Protein AF-A0A1E8BLA7-F1 (afdb_monomer_lite)

Sequence (86 aa):
MPKGNGLSCSGKAVKPGGSFIFSWEHPVYSNLQYGTEEIVLCSSYHEENPIKFETFKGEEVQATLYKRKMSTYMNELNRVDLQLRE

Radius of gyration: 16.17 Å; chains: 1; bounding box: 36×29×44 Å

Secondary structure (DSSP, 8-state):
-PPP------S-SS-TT---------TTGGGEEE-SS-EEE-S-TT--PEEEESSBTTBS--EEEE---HHHHHHHHHHTT-----

pLDDT: mean 78.23, std 15.41, range [29.27, 92.44]

Organism: Bacillus mycoides (NCBI:txid1405)

InterPro domains:
  IPR029063 S-adenosyl-L-methionine-dependent methyltransferase superfamily [G3DSA:3.40.50.150] (6-86)

Foldseek 3Di:
DDDDPAPPPPLPPADVVGADDDDDDALQVVQWDDDPPDIDRNDDLVDQDKDWDCAPPNHNDIDIDGRDHPVRVVVSCVVSVHDDDD

Structure (mmCIF, N/CA/C/O backbone):
data_AF-A0A1E8BLA7-F1
#
_entry.id   AF-A0A1E8BLA7-F1
#
loop_
_atom_site.group_PDB
_atom_site.id
_atom_site.type_symbol
_atom_site.label_atom_id
_atom_site.label_alt_id
_atom_site.label_comp_id
_atom_site.label_asym_id
_atom_site.label_entity_id
_atom_site.label_seq_id
_atom_site.pdbx_PDB_ins_code
_atom_site.Cartn_x
_atom_site.Cartn_y
_atom_site.Cartn_z
_atom_site.occupancy
_atom_site.B_iso_or_equiv
_atom_site.auth_seq_id
_atom_site.auth_comp_id
_atom_site.auth_asym_id
_atom_site.auth_atom_id
_atom_site.pdbx_PDB_model_num
ATOM 1 N N . MET A 1 1 ? -14.410 2.026 -19.334 1.00 29.27 1 MET A N 1
ATOM 2 C CA . MET A 1 1 ? -13.243 1.189 -18.970 1.00 29.27 1 MET A CA 1
ATOM 3 C C . MET A 1 1 ? -12.103 2.107 -18.545 1.00 29.27 1 MET A C 1
ATOM 5 O O . MET A 1 1 ? -11.569 2.777 -19.424 1.00 29.27 1 MET A O 1
ATOM 9 N N . PRO A 1 2 ? -11.751 2.231 -17.254 1.00 38.91 2 PRO A N 1
ATOM 10 C CA . PRO A 1 2 ? -10.583 3.010 -16.868 1.00 38.91 2 PRO A CA 1
ATOM 11 C C . PRO A 1 2 ? -9.313 2.163 -17.020 1.00 38.91 2 PRO A C 1
ATOM 13 O O . PRO A 1 2 ? -9.265 1.006 -16.605 1.00 38.91 2 PRO A O 1
ATOM 16 N N . LYS A 1 3 ? -8.314 2.753 -17.683 1.00 40.62 3 LYS A N 1
ATOM 17 C CA . LYS A 1 3 ? -6.970 2.207 -17.897 1.00 40.62 3 LYS A 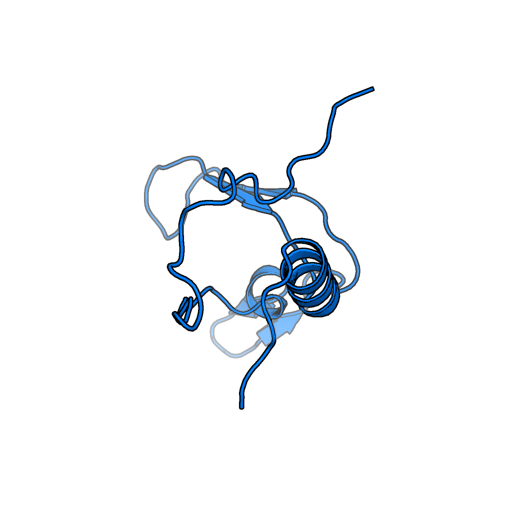CA 1
ATOM 18 C C . LYS A 1 3 ? -6.193 2.219 -16.575 1.00 40.62 3 LYS A C 1
ATOM 20 O O . LYS A 1 3 ? -6.416 3.086 -15.738 1.00 40.62 3 LYS A O 1
ATOM 25 N N . GLY A 1 4 ? -5.338 1.216 -16.394 1.00 41.81 4 GLY A N 1
ATOM 26 C CA . GLY A 1 4 ? -4.711 0.872 -15.122 1.00 41.81 4 GLY A CA 1
ATOM 27 C C . GLY A 1 4 ? -3.786 1.941 -14.541 1.00 41.81 4 GLY A C 1
ATOM 28 O O . GLY A 1 4 ? -2.961 2.521 -15.241 1.00 41.81 4 GLY A O 1
ATOM 29 N N . ASN A 1 5 ? -3.883 2.110 -13.222 1.00 42.69 5 ASN A N 1
ATOM 30 C CA . ASN A 1 5 ? -2.891 2.783 -12.388 1.00 42.69 5 ASN A CA 1
ATOM 31 C C . ASN A 1 5 ? -1.787 1.772 -12.035 1.00 42.69 5 ASN A C 1
ATOM 33 O O . ASN A 1 5 ? -1.749 1.245 -10.923 1.00 42.69 5 ASN A O 1
ATOM 37 N N . GLY A 1 6 ? -0.961 1.432 -13.024 1.00 48.75 6 GLY A N 1
ATOM 38 C CA . GLY A 1 6 ? 0.313 0.740 -12.822 1.00 48.75 6 GLY A CA 1
ATOM 39 C C . GLY A 1 6 ? 1.452 1.752 -12.680 1.00 48.75 6 GLY A C 1
ATOM 40 O O . GLY A 1 6 ? 1.329 2.896 -13.121 1.00 48.75 6 GLY A O 1
ATOM 41 N N . LEU A 1 7 ? 2.562 1.334 -12.072 1.00 46.34 7 LEU A N 1
ATOM 42 C CA . LEU A 1 7 ? 3.813 2.095 -12.042 1.00 46.34 7 LEU A CA 1
ATOM 43 C C . LEU A 1 7 ? 4.301 2.335 -13.483 1.00 46.34 7 LEU A C 1
ATOM 45 O O . LEU A 1 7 ? 4.940 1.480 -14.083 1.00 46.34 7 LEU A O 1
ATOM 49 N N . SER A 1 8 ? 3.997 3.501 -14.052 1.00 41.09 8 SER A N 1
ATOM 50 C CA . SER A 1 8 ? 4.555 3.957 -15.329 1.00 41.09 8 SER A CA 1
ATOM 51 C C . SER A 1 8 ? 5.734 4.891 -15.061 1.00 41.09 8 SER A C 1
ATOM 53 O O . SER A 1 8 ? 5.671 6.093 -15.322 1.00 41.09 8 SER A O 1
ATOM 55 N N . CYS A 1 9 ? 6.833 4.338 -14.555 1.00 46.00 9 CYS A N 1
ATOM 56 C CA . CYS A 1 9 ? 8.134 4.963 -14.753 1.00 46.00 9 CYS A CA 1
ATOM 57 C C . CYS A 1 9 ? 8.589 4.537 -16.146 1.00 46.00 9 CYS A C 1
ATOM 59 O O . CYS A 1 9 ? 8.839 3.360 -16.385 1.00 46.00 9 CYS A O 1
ATOM 61 N N . SER A 1 10 ? 8.625 5.474 -17.085 1.00 44.16 10 SER A N 1
ATOM 62 C CA . SER A 1 10 ? 8.985 5.274 -18.488 1.00 44.16 10 SER A CA 1
ATOM 63 C C . SER A 1 10 ? 10.406 4.713 -18.654 1.00 44.16 10 SER A C 1
ATOM 65 O O . SER A 1 10 ? 11.327 5.460 -18.949 1.00 44.16 10 SER A O 1
ATOM 67 N N . GLY A 1 11 ? 10.599 3.404 -18.441 1.00 45.41 11 GLY A N 1
ATOM 68 C CA . GLY A 1 11 ? 11.697 2.535 -18.907 1.00 45.41 11 GLY A CA 1
ATOM 69 C C . GLY A 1 11 ? 13.160 2.971 -18.712 1.00 45.41 11 GLY A C 1
ATOM 70 O O . GLY A 1 11 ? 14.054 2.286 -19.192 1.00 45.41 11 GLY A O 1
ATOM 71 N N . LYS A 1 12 ? 13.443 4.106 -18.065 1.00 52.47 12 LYS A N 1
ATOM 72 C CA . LYS A 1 12 ? 14.775 4.739 -18.020 1.00 52.47 12 LYS A CA 1
ATOM 73 C C . LYS A 1 12 ? 15.177 5.232 -16.629 1.00 52.47 12 LYS A C 1
ATOM 75 O O . LYS A 1 12 ? 16.117 6.010 -16.511 1.00 52.47 12 LYS A O 1
ATOM 80 N N . ALA A 1 13 ? 14.476 4.819 -15.574 1.00 60.94 13 ALA A N 1
ATOM 81 C CA . ALA A 1 13 ? 14.777 5.304 -14.225 1.00 60.94 13 ALA A CA 1
ATOM 82 C C . ALA A 1 13 ? 16.079 4.715 -13.653 1.00 60.94 13 ALA A C 1
ATOM 84 O O . ALA A 1 13 ? 16.720 5.339 -12.813 1.00 60.94 13 ALA A O 1
ATOM 85 N N . VAL A 1 14 ? 16.498 3.536 -14.123 1.00 68.44 14 VAL A N 1
ATOM 86 C CA . VAL A 1 14 ? 17.651 2.814 -13.578 1.00 68.44 14 VAL A CA 1
ATOM 87 C C . VAL A 1 14 ? 18.580 2.419 -14.724 1.00 68.44 14 VAL A C 1
ATOM 89 O O . VAL A 1 14 ? 18.142 1.863 -15.729 1.00 68.44 14 VAL A O 1
ATOM 92 N N . LYS A 1 15 ? 19.873 2.748 -14.601 1.00 78.75 15 LYS A N 1
ATOM 93 C CA . LYS A 1 15 ? 20.903 2.292 -15.551 1.00 78.75 15 LYS A CA 1
ATOM 94 C C . LYS A 1 15 ? 21.005 0.756 -15.503 1.00 78.75 15 LYS A C 1
ATOM 96 O O . LYS A 1 15 ? 20.714 0.189 -14.452 1.00 78.75 15 LYS A O 1
ATOM 101 N N . PRO A 1 16 ? 21.463 0.073 -16.569 1.00 78.31 16 PRO A N 1
ATOM 102 C CA . PRO A 1 16 ? 21.721 -1.367 -16.513 1.00 78.31 16 PRO A CA 1
ATOM 103 C C . PRO A 1 16 ? 22.591 -1.733 -15.300 1.00 78.31 16 PRO A C 1
ATOM 105 O O . PRO A 1 16 ? 23.645 -1.133 -15.094 1.00 78.31 16 PRO A O 1
ATOM 108 N N . GLY A 1 17 ? 22.122 -2.677 -14.480 1.00 79.44 17 GLY A N 1
ATOM 109 C CA . GLY A 1 17 ? 22.789 -3.090 -13.238 1.00 79.44 17 GLY A CA 1
ATOM 110 C C . GLY A 1 17 ? 22.591 -2.162 -12.031 1.00 79.44 17 GLY A C 1
ATOM 111 O O . GLY A 1 17 ? 23.152 -2.432 -10.973 1.00 79.44 17 GLY A O 1
ATOM 112 N N . GLY A 1 18 ? 21.817 -1.082 -12.160 1.00 82.25 18 GLY A N 1
ATOM 113 C CA . GLY A 1 18 ? 21.446 -0.231 -11.032 1.00 82.25 18 GLY A CA 1
ATOM 114 C C . GLY A 1 18 ? 20.375 -0.868 -10.142 1.00 82.25 18 GLY A C 1
ATOM 115 O O . GLY A 1 18 ? 19.626 -1.743 -10.574 1.00 82.25 18 GLY A O 1
ATOM 116 N N . SER A 1 19 ? 20.288 -0.384 -8.905 1.00 81.31 19 SER A N 1
ATOM 117 C CA . SER A 1 19 ? 19.299 -0.830 -7.920 1.00 81.31 19 SER A CA 1
ATOM 118 C C . SER A 1 19 ? 18.252 0.252 -7.683 1.00 81.31 19 SER A C 1
ATOM 120 O O . SER A 1 19 ? 18.587 1.430 -7.560 1.00 81.31 19 SER A O 1
ATOM 122 N N . PHE A 1 20 ? 16.989 -0.154 -7.575 1.00 83.69 20 PHE A N 1
ATOM 123 C CA . PHE A 1 20 ? 15.907 0.702 -7.103 1.00 83.69 20 PHE A CA 1
ATOM 124 C C . PHE A 1 20 ? 15.598 0.343 -5.650 1.00 83.69 20 PHE A C 1
ATOM 126 O O . PHE A 1 20 ? 15.168 -0.773 -5.371 1.00 83.69 20 PHE A O 1
ATOM 133 N N . ILE A 1 21 ? 15.855 1.275 -4.732 1.00 83.38 21 ILE A N 1
ATOM 134 C CA . ILE A 1 21 ? 15.619 1.098 -3.297 1.00 83.38 21 ILE A CA 1
ATOM 135 C C . ILE A 1 21 ? 14.526 2.075 -2.886 1.00 83.38 21 ILE A C 1
ATOM 137 O O . ILE A 1 21 ? 14.625 3.272 -3.153 1.00 83.38 21 ILE A O 1
ATOM 141 N N . PHE A 1 22 ? 13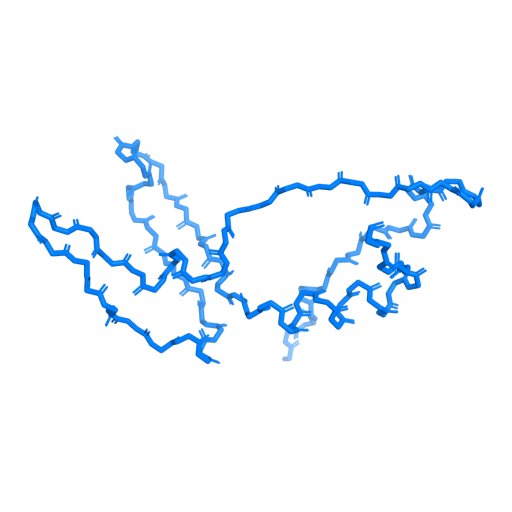.492 1.567 -2.231 1.00 84.38 22 PHE A N 1
ATOM 142 C CA . PHE A 1 22 ? 12.391 2.363 -1.709 1.00 84.38 22 PHE A CA 1
ATOM 143 C C . PHE A 1 22 ? 11.908 1.750 -0.394 1.00 84.38 22 PHE A C 1
ATOM 145 O O . PHE A 1 22 ? 12.104 0.564 -0.131 1.00 84.38 22 PHE A O 1
ATOM 152 N N . SER A 1 23 ? 11.246 2.561 0.420 1.00 83.56 23 SER A N 1
ATOM 153 C CA . SER A 1 23 ? 10.499 2.108 1.586 1.00 83.56 23 SER A CA 1
ATOM 154 C C . SER A 1 23 ? 9.103 2.717 1.539 1.00 83.56 23 SER A C 1
ATOM 156 O O . SER A 1 23 ? 8.914 3.855 1.107 1.00 83.56 23 SER A O 1
ATOM 158 N N . TRP A 1 24 ? 8.108 1.940 1.945 1.00 84.62 24 TRP A N 1
ATOM 159 C CA . TRP A 1 24 ? 6.731 2.399 2.071 1.00 84.62 24 TRP A CA 1
ATOM 160 C C . TRP A 1 24 ? 6.124 1.870 3.366 1.00 84.62 24 TRP A C 1
ATOM 162 O O . TRP A 1 24 ? 6.675 0.984 4.022 1.00 84.62 24 TRP A O 1
ATOM 172 N N . GLU A 1 25 ? 4.951 2.383 3.710 1.00 84.12 25 GLU A N 1
ATOM 173 C CA . GLU A 1 25 ? 4.158 1.885 4.827 1.00 84.12 25 GLU A CA 1
ATOM 174 C C . GLU A 1 25 ? 3.685 0.446 4.578 1.00 84.12 25 GLU A C 1
ATOM 176 O O . GLU A 1 25 ? 3.144 0.132 3.515 1.00 84.12 25 GLU A O 1
ATOM 181 N N . HIS A 1 26 ? 3.903 -0.448 5.545 1.00 87.00 26 HIS A N 1
ATOM 182 C CA . HIS A 1 26 ? 3.607 -1.864 5.352 1.00 87.00 26 HIS A CA 1
ATOM 183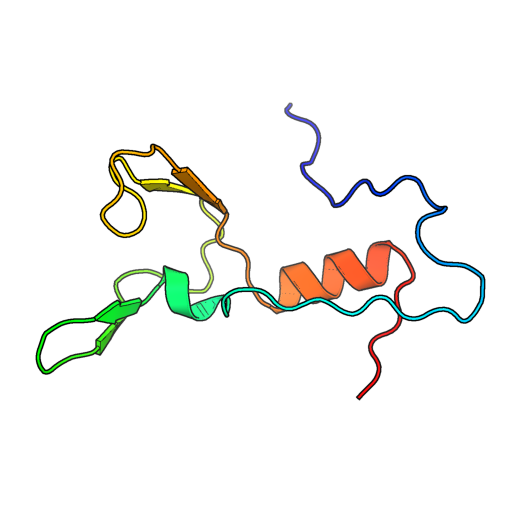 C C . HIS A 1 26 ? 2.119 -2.073 4.995 1.00 87.00 26 HIS A C 1
ATOM 185 O O . HIS A 1 26 ? 1.263 -1.554 5.710 1.00 87.00 26 HIS A O 1
ATOM 191 N N . PRO A 1 27 ? 1.778 -2.880 3.968 1.00 88.06 27 PRO A N 1
ATOM 192 C CA . PRO A 1 27 ? 0.401 -3.133 3.524 1.00 88.06 27 PRO A CA 1
ATOM 193 C C . PRO A 1 27 ? -0.624 -3.426 4.628 1.00 88.06 27 PRO A C 1
ATOM 195 O O . PRO A 1 27 ? -1.793 -3.049 4.528 1.00 88.06 27 PRO A O 1
ATOM 198 N N . VAL A 1 28 ? -0.184 -4.088 5.701 1.00 88.75 28 VAL A N 1
ATOM 199 C CA . VAL A 1 28 ? -1.027 -4.414 6.860 1.00 88.75 28 VAL A CA 1
ATOM 200 C C . VAL A 1 28 ? -1.463 -3.168 7.630 1.00 88.75 28 VAL A C 1
ATOM 202 O O . VAL A 1 28 ? -2.583 -3.164 8.123 1.00 88.75 28 VAL A O 1
ATOM 205 N N . TYR A 1 29 ? -0.650 -2.110 7.681 1.00 86.44 29 TYR A N 1
ATOM 206 C CA . TYR A 1 29 ? -0.916 -0.904 8.471 1.00 86.44 29 TYR A CA 1
ATOM 207 C C . TYR A 1 29 ? -2.285 -0.296 8.162 1.00 86.44 29 TYR A C 1
ATOM 209 O O . TYR A 1 29 ? -3.060 -0.027 9.069 1.00 86.44 29 TYR A O 1
ATOM 217 N N . SER A 1 30 ? -2.640 -0.206 6.877 1.00 84.88 30 SER A N 1
ATOM 218 C CA . SER A 1 30 ? -3.944 0.301 6.423 1.00 84.88 30 SER A CA 1
ATOM 219 C C . SER A 1 30 ? -5.164 -0.511 6.891 1.00 84.88 30 SER A C 1
ATOM 221 O O . SER A 1 30 ? -6.300 -0.081 6.702 1.00 84.88 30 SER A O 1
ATOM 223 N N . ASN A 1 31 ? -4.951 -1.701 7.458 1.00 87.56 31 ASN A N 1
ATOM 224 C CA . ASN A 1 31 ? -6.000 -2.563 7.999 1.00 87.56 31 ASN A CA 1
ATOM 225 C C . ASN A 1 31 ? -6.085 -2.499 9.526 1.00 87.56 31 ASN A C 1
ATOM 227 O O . ASN A 1 31 ? -7.037 -3.038 10.087 1.00 87.56 31 ASN A O 1
ATOM 231 N N . LEU A 1 32 ? -5.095 -1.894 10.183 1.00 87.81 32 LEU A N 1
ATOM 232 C CA . LEU A 1 32 ? -5.001 -1.837 11.632 1.00 87.81 32 LEU A CA 1
ATOM 233 C C . LEU A 1 32 ? -5.543 -0.509 12.145 1.00 87.81 32 LEU A C 1
ATOM 235 O O . LEU A 1 32 ? -5.250 0.557 11.606 1.00 87.81 32 LEU A O 1
ATOM 239 N N . GLN A 1 33 ? -6.292 -0.584 13.234 1.00 84.56 33 GLN A N 1
ATOM 240 C CA . GLN A 1 33 ? -6.625 0.555 14.066 1.00 84.56 33 GLN A CA 1
ATOM 241 C C . GLN A 1 33 ? -5.943 0.372 15.415 1.00 84.56 33 GLN A C 1
ATOM 243 O O . GLN A 1 33 ? -6.010 -0.696 16.025 1.00 84.56 33 GLN A O 1
ATOM 248 N N . TYR A 1 34 ? -5.264 1.423 15.855 1.00 80.31 34 TYR A N 1
ATOM 249 C CA . TYR A 1 34 ? -4.558 1.448 17.125 1.00 80.31 34 TYR A CA 1
ATOM 250 C C . TYR A 1 34 ? -5.448 2.151 18.148 1.00 80.31 34 TYR A C 1
ATOM 252 O O . TYR A 1 34 ? -5.702 3.351 18.032 1.00 80.31 34 TYR A O 1
ATOM 260 N N . GLY A 1 35 ? -5.955 1.389 19.112 1.00 78.38 35 GLY A N 1
ATOM 261 C CA . GLY A 1 35 ? -6.540 1.908 20.342 1.00 78.38 35 GLY A CA 1
ATOM 262 C C . GLY A 1 35 ? -5.466 2.098 21.415 1.00 78.38 35 GLY A C 1
ATOM 263 O O . GLY A 1 35 ? -4.305 1.740 21.227 1.00 78.38 35 GLY A O 1
ATOM 264 N N . THR A 1 36 ? -5.853 2.655 22.561 1.00 78.31 36 THR A N 1
ATOM 265 C 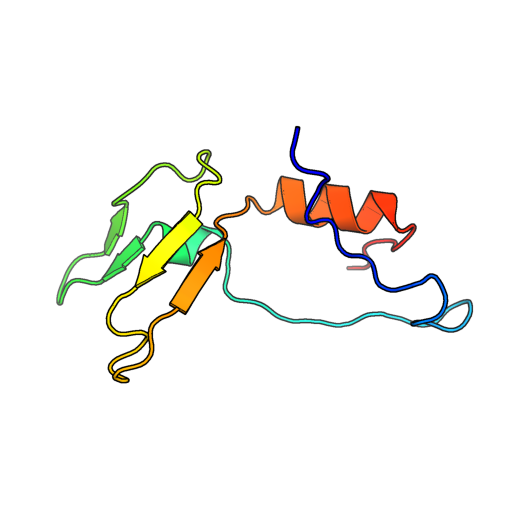CA . THR A 1 36 ? -4.931 2.918 23.679 1.00 78.31 36 THR A CA 1
ATOM 266 C C . THR A 1 36 ? -4.322 1.634 24.259 1.00 78.31 36 THR A C 1
ATOM 268 O O . THR A 1 36 ? -3.188 1.659 24.726 1.00 78.31 36 THR A O 1
ATOM 271 N N . GLU A 1 37 ? -5.055 0.516 24.206 1.00 89.88 37 GLU A N 1
ATOM 272 C CA . GLU A 1 37 ? -4.646 -0.781 24.776 1.00 89.88 37 GLU A CA 1
ATOM 273 C C . GLU A 1 37 ? -4.792 -1.960 23.799 1.00 89.88 37 GLU A C 1
ATOM 275 O O . GLU A 1 37 ? -4.368 -3.074 24.105 1.00 89.88 37 GLU A O 1
ATOM 280 N N . GLU A 1 38 ? -5.364 -1.739 22.613 1.00 91.31 38 GLU A N 1
ATOM 281 C CA . GLU A 1 38 ? -5.647 -2.802 21.650 1.00 91.31 38 GLU A CA 1
ATOM 282 C C . GLU A 1 38 ? -5.261 -2.423 20.222 1.00 91.31 38 GLU A C 1
ATOM 284 O O . GLU A 1 38 ? -5.265 -1.256 19.826 1.00 91.31 38 GLU A O 1
ATOM 289 N N . ILE A 1 39 ? -4.939 -3.445 19.433 1.00 87.69 39 ILE A N 1
ATOM 290 C CA . ILE A 1 39 ? -4.745 -3.331 17.992 1.00 87.69 39 ILE A CA 1
ATOM 291 C C . ILE A 1 39 ? -5.845 -4.156 17.341 1.00 87.69 39 ILE A C 1
ATOM 293 O O . ILE A 1 39 ? -5.895 -5.375 17.510 1.00 87.69 39 ILE A O 1
ATOM 297 N N . VAL A 1 40 ? -6.714 -3.492 16.585 1.00 87.81 40 VAL A N 1
ATOM 298 C CA . VAL A 1 40 ? -7.868 -4.123 15.943 1.00 87.81 40 VAL A CA 1
ATOM 299 C C . VAL A 1 40 ? -7.640 -4.183 14.439 1.00 87.81 40 VAL A C 1
ATOM 301 O O . VAL A 1 40 ? -7.254 -3.197 13.811 1.00 87.81 40 VAL A O 1
ATOM 304 N N . LEU A 1 41 ? -7.883 -5.351 13.843 1.00 88.25 41 LEU A N 1
ATOM 305 C CA . LEU A 1 41 ? -7.934 -5.500 12.392 1.00 88.25 41 LEU A CA 1
ATOM 306 C C . LEU A 1 41 ? -9.324 -5.071 11.906 1.00 88.25 41 LEU A C 1
ATOM 308 O O . LEU A 1 41 ? -10.282 -5.835 11.988 1.00 88.25 41 LEU A O 1
ATOM 312 N N . CYS A 1 42 ? -9.437 -3.851 11.394 1.00 86.62 42 CYS A N 1
ATOM 313 C CA . CYS A 1 42 ? -10.724 -3.245 11.044 1.00 86.62 42 CYS A CA 1
ATOM 314 C C . CYS A 1 42 ? -11.175 -3.539 9.609 1.00 86.62 42 CYS A C 1
ATOM 316 O O . CYS A 1 42 ? -12.275 -3.160 9.214 1.00 86.62 42 CYS A O 1
ATOM 318 N N . SER A 1 43 ? -10.336 -4.181 8.795 1.00 86.69 43 SER A N 1
ATOM 319 C CA . SER A 1 43 ? -10.697 -4.546 7.423 1.00 86.69 43 SER A CA 1
ATOM 320 C C . SER A 1 43 ? -9.881 -5.721 6.891 1.00 86.69 43 SER A C 1
ATOM 322 O O . SER A 1 43 ? -8.828 -6.074 7.422 1.00 86.69 43 SER A O 1
ATOM 324 N N . SER A 1 44 ? -10.381 -6.334 5.817 1.00 88.44 44 SER A N 1
ATOM 325 C CA . SER A 1 44 ? -9.711 -7.450 5.156 1.00 88.44 44 SER A CA 1
ATOM 326 C C . SER A 1 44 ? -8.413 -7.004 4.483 1.00 88.44 44 SER A C 1
ATOM 328 O O . SER A 1 44 ? -8.415 -6.111 3.633 1.00 88.44 44 SER A O 1
ATOM 330 N N . TYR A 1 45 ? -7.320 -7.708 4.789 1.00 88.69 45 TYR A N 1
ATOM 331 C CA . TYR A 1 45 ? -6.039 -7.555 4.094 1.00 88.69 45 TYR A CA 1
ATOM 332 C C . TYR A 1 45 ? -6.136 -7.890 2.597 1.00 88.69 45 TYR A C 1
ATOM 334 O O . TYR A 1 45 ? -5.373 -7.374 1.781 1.00 88.69 45 TYR A O 1
ATOM 342 N N . HIS A 1 46 ? -7.070 -8.768 2.216 1.00 89.94 46 HIS A N 1
ATOM 343 C CA . HIS A 1 46 ? -7.205 -9.209 0.830 1.00 89.94 46 HIS A CA 1
ATOM 344 C C . HIS A 1 46 ? -7.914 -8.198 -0.073 1.00 89.94 46 HIS A C 1
ATOM 346 O O . HIS A 1 46 ? -7.795 -8.317 -1.298 1.00 89.94 46 HIS A O 1
ATOM 352 N N . GLU A 1 47 ? -8.606 -7.221 0.515 1.00 90.81 47 GLU A N 1
ATOM 353 C CA . GLU A 1 47 ? -9.336 -6.175 -0.193 1.00 90.81 47 GLU A CA 1
ATOM 354 C C . GLU A 1 47 ? -8.436 -4.981 -0.530 1.00 90.81 47 GLU A C 1
ATOM 356 O O . GLU A 1 47 ? -7.934 -4.272 0.343 1.00 90.81 47 GLU A O 1
ATOM 361 N N . GLU A 1 48 ? -8.279 -4.722 -1.827 1.00 89.62 48 GLU A N 1
ATOM 362 C CA . GLU A 1 48 ? -7.445 -3.645 -2.373 1.00 89.62 48 GLU A CA 1
ATOM 363 C C . GLU A 1 48 ? -8.273 -2.421 -2.783 1.00 89.62 48 GLU A C 1
ATOM 365 O O . GLU A 1 48 ? -8.189 -1.928 -3.909 1.00 89.62 48 GLU A O 1
ATOM 370 N N . ASN A 1 49 ? -9.122 -1.952 -1.871 1.00 89.62 49 ASN A N 1
ATOM 371 C CA . ASN A 1 49 ? -9.982 -0.796 -2.106 1.00 89.62 49 ASN A CA 1
ATOM 372 C C . ASN A 1 49 ? -9.292 0.510 -1.661 1.00 89.62 49 ASN A C 1
ATOM 374 O O . ASN A 1 49 ? -8.561 0.503 -0.667 1.00 89.62 49 ASN A O 1
ATOM 378 N N . PRO A 1 50 ? -9.514 1.647 -2.349 1.00 88.00 50 PRO A N 1
ATOM 379 C CA . PRO A 1 50 ? -9.033 2.944 -1.882 1.00 88.00 50 PRO A CA 1
ATOM 380 C C . PRO A 1 50 ? -9.714 3.358 -0.570 1.00 88.00 50 PRO A C 1
ATOM 382 O O . PRO A 1 50 ? -10.934 3.254 -0.447 1.00 88.00 50 PRO A O 1
ATOM 385 N N . ILE A 1 51 ? -8.941 3.889 0.376 1.00 86.88 51 ILE A N 1
ATOM 386 C CA . ILE A 1 51 ? -9.435 4.543 1.592 1.00 86.88 51 ILE A CA 1
ATOM 387 C C . ILE A 1 51 ? -9.311 6.050 1.398 1.00 86.88 51 ILE A C 1
ATOM 389 O O . ILE A 1 51 ? -8.238 6.540 1.043 1.00 86.88 51 ILE A O 1
ATOM 393 N N . LYS A 1 52 ? -10.393 6.786 1.647 1.00 86.50 52 LYS A N 1
ATOM 394 C CA . LYS A 1 52 ? -10.374 8.249 1.690 1.00 86.50 52 LYS A CA 1
ATOM 395 C C . LYS A 1 52 ? -10.288 8.710 3.138 1.00 86.50 52 LYS A C 1
ATOM 397 O O . LYS A 1 52 ? -11.074 8.266 3.969 1.00 86.50 52 LYS A O 1
ATOM 402 N N . PHE A 1 53 ? -9.349 9.600 3.408 1.00 82.88 53 PHE A N 1
ATOM 403 C CA . PHE A 1 53 ? -9.208 10.294 4.675 1.00 82.88 53 PHE A CA 1
ATOM 404 C C . PHE A 1 53 ? -9.609 11.749 4.463 1.00 82.88 53 PHE A C 1
ATOM 406 O O . PHE A 1 53 ? -9.060 12.406 3.582 1.00 82.88 53 PHE A O 1
ATOM 413 N N . GLU A 1 54 ? -10.544 12.240 5.274 1.00 80.88 54 GLU A N 1
ATOM 414 C CA . GLU A 1 54 ? -10.870 13.673 5.332 1.00 80.88 54 GLU A CA 1
ATOM 415 C C . GLU A 1 54 ? -9.766 14.470 6.041 1.00 80.88 54 GLU A C 1
ATOM 417 O O . GLU A 1 54 ? -9.536 15.637 5.745 1.00 80.88 54 GLU A O 1
ATOM 422 N N . THR A 1 55 ? -9.057 13.815 6.962 1.00 78.06 55 THR A N 1
ATOM 423 C CA . THR A 1 55 ? -7.970 14.386 7.761 1.00 78.06 55 THR A CA 1
ATOM 424 C C . THR A 1 55 ? -6.864 13.339 7.834 1.00 78.06 55 THR A C 1
ATOM 426 O O . THR A 1 55 ? -7.017 12.303 8.488 1.00 78.06 55 THR A O 1
ATOM 429 N N . PHE A 1 56 ? -5.770 13.535 7.105 1.00 76.88 56 PHE A N 1
ATOM 430 C CA . PHE A 1 56 ? -4.674 12.571 7.054 1.00 76.88 56 PHE A CA 1
ATOM 431 C C . PHE A 1 56 ? -3.627 12.887 8.123 1.00 76.88 56 PHE A C 1
ATOM 433 O O . PHE A 1 56 ? -3.069 13.976 8.148 1.00 76.88 56 PHE A O 1
ATOM 440 N N . LYS A 1 57 ? -3.348 11.927 9.017 1.00 75.81 57 LYS A N 1
ATOM 441 C CA . LYS A 1 57 ? -2.330 12.050 10.084 1.00 75.81 57 LYS A CA 1
ATOM 442 C C . LYS A 1 57 ? -2.490 13.290 10.984 1.00 75.81 57 LYS A C 1
ATOM 444 O O . LYS A 1 57 ? -1.510 13.807 11.507 1.00 75.81 57 LYS A O 1
ATOM 449 N N . GLY A 1 58 ? -3.730 13.732 11.198 1.00 76.12 58 GLY A N 1
ATOM 450 C CA . GLY A 1 58 ? -4.033 14.905 12.026 1.00 76.12 58 GLY A CA 1
ATOM 451 C C . GLY A 1 58 ? -3.853 16.246 11.310 1.00 76.12 58 GLY A C 1
ATOM 452 O O . GLY A 1 58 ? -4.060 17.284 11.929 1.00 76.12 58 GLY A O 1
ATOM 453 N N . GLU A 1 59 ? -3.513 16.235 10.021 1.00 79.12 59 GLU A N 1
ATOM 454 C CA . GLU A 1 59 ? -3.491 17.423 9.170 1.00 79.12 59 GLU A CA 1
ATOM 455 C C . GLU A 1 59 ? -4.826 17.553 8.423 1.00 79.12 59 GLU A C 1
ATOM 457 O O . GLU A 1 59 ? -5.400 16.545 8.001 1.00 79.12 59 GLU A O 1
ATOM 462 N N . GLU A 1 60 ? -5.315 18.783 8.215 1.00 80.88 60 GLU A N 1
ATOM 463 C CA . GLU A 1 60 ? -6.526 19.102 7.425 1.00 80.88 60 GLU A CA 1
ATOM 464 C C . GLU A 1 60 ? -6.305 18.898 5.913 1.00 80.88 60 GLU A C 1
ATOM 466 O O . GLU A 1 60 ? -6.578 19.757 5.075 1.00 80.88 60 GLU A O 1
ATOM 471 N N . VAL A 1 61 ? -5.756 17.741 5.557 1.00 83.81 61 VAL A N 1
ATOM 472 C CA . VAL A 1 61 ? -5.434 17.334 4.199 1.00 83.81 61 VAL A CA 1
ATOM 473 C C . VAL A 1 61 ? -6.268 16.113 3.855 1.00 83.81 61 VAL A C 1
ATOM 475 O O . VAL A 1 61 ? -6.187 15.071 4.512 1.00 83.81 61 VAL A O 1
ATOM 478 N N . GLN A 1 62 ? -7.028 16.235 2.769 1.00 86.62 62 GLN A N 1
ATOM 479 C CA . GLN A 1 62 ? -7.713 15.102 2.170 1.00 86.62 62 GLN A CA 1
ATOM 480 C C . GLN A 1 62 ? -6.700 14.212 1.448 1.00 86.62 62 GLN A C 1
ATOM 482 O O . GLN A 1 62 ? -6.004 14.655 0.531 1.00 86.62 62 GLN A O 1
ATOM 487 N N . ALA A 1 63 ? -6.636 12.939 1.830 1.00 86.00 63 ALA A N 1
ATOM 488 C CA . ALA A 1 63 ? -5.740 11.965 1.216 1.00 86.00 63 ALA A CA 1
ATOM 489 C C . ALA A 1 63 ? -6.502 10.710 0.793 1.00 86.00 63 ALA A C 1
ATOM 491 O O . ALA A 1 63 ? -7.447 10.276 1.447 1.00 86.00 63 ALA A O 1
ATOM 492 N N . THR A 1 64 ? -6.072 10.096 -0.308 1.00 88.31 64 THR A N 1
ATOM 493 C CA . THR A 1 64 ? -6.562 8.777 -0.723 1.00 88.31 64 THR A CA 1
ATOM 494 C C . THR A 1 64 ? -5.416 7.780 -0.666 1.00 88.31 64 THR A C 1
ATOM 496 O O . THR A 1 64 ? -4.436 7.921 -1.395 1.00 88.31 64 THR A O 1
ATOM 499 N N . LEU A 1 65 ? -5.547 6.766 0.185 1.00 86.50 65 LEU A N 1
ATOM 500 C CA . LEU A 1 65 ? -4.595 5.668 0.298 1.00 86.50 65 LEU A CA 1
ATOM 501 C C . LEU A 1 65 ? -5.105 4.464 -0.488 1.00 86.50 65 LEU A C 1
ATOM 503 O O . LEU A 1 65 ? -6.221 3.994 -0.281 1.00 86.50 65 LEU A O 1
ATOM 507 N N . TYR A 1 66 ? -4.277 3.942 -1.384 1.00 88.12 66 TYR A N 1
ATOM 508 C CA . TYR A 1 66 ? -4.613 2.756 -2.163 1.00 88.12 66 TYR A CA 1
ATOM 509 C C . TYR A 1 66 ? -4.102 1.515 -1.442 1.00 88.12 66 TYR A C 1
ATOM 511 O O . TYR A 1 66 ? -2.901 1.244 -1.440 1.00 88.12 66 TYR A O 1
ATOM 519 N N . LYS A 1 67 ? -5.014 0.745 -0.839 1.00 89.31 67 LYS A N 1
ATOM 520 C CA . LYS A 1 67 ? -4.657 -0.534 -0.224 1.00 89.31 67 LYS A CA 1
ATOM 521 C C . LYS A 1 67 ? -4.191 -1.499 -1.303 1.00 89.31 67 LYS A C 1
ATOM 523 O O . LYS A 1 67 ? -4.874 -1.703 -2.304 1.00 89.31 67 LYS A O 1
ATOM 528 N N . ARG A 1 68 ? -3.032 -2.107 -1.088 1.00 90.00 68 ARG A N 1
ATOM 529 C CA . ARG A 1 68 ? -2.443 -3.117 -1.968 1.00 90.00 68 ARG A CA 1
ATOM 530 C C . ARG A 1 68 ? -1.761 -4.163 -1.109 1.00 90.00 68 ARG A C 1
ATOM 532 O O . ARG A 1 68 ? -1.068 -3.813 -0.159 1.00 90.00 68 ARG A O 1
ATOM 539 N N . LYS A 1 69 ? -1.925 -5.433 -1.453 1.00 92.44 69 LYS A N 1
ATOM 540 C CA . LYS A 1 69 ? -1.197 -6.543 -0.842 1.00 92.44 69 LYS A CA 1
ATOM 541 C C . LYS A 1 69 ? 0.266 -6.503 -1.253 1.00 92.44 69 LYS A C 1
ATOM 543 O O . LYS A 1 69 ? 0.604 -6.100 -2.366 1.00 92.44 69 LYS A O 1
ATOM 548 N N . MET A 1 70 ? 1.122 -7.055 -0.398 1.00 90.62 70 MET A N 1
ATOM 549 C CA . MET A 1 70 ? 2.537 -7.255 -0.716 1.00 90.62 70 MET A CA 1
ATOM 550 C C . MET A 1 70 ? 2.733 -8.048 -2.020 1.00 90.62 70 MET A C 1
ATOM 552 O O . MET A 1 70 ? 3.589 -7.710 -2.829 1.00 90.62 70 MET A O 1
ATOM 556 N N . SER A 1 71 ? 1.900 -9.065 -2.272 1.00 91.12 71 SER A N 1
ATOM 557 C CA . SER A 1 71 ? 1.966 -9.847 -3.512 1.00 91.12 71 SER A CA 1
ATOM 558 C C . SER A 1 71 ? 1.681 -9.010 -4.756 1.00 91.12 71 SER A C 1
ATOM 560 O O . SER A 1 71 ? 2.357 -9.180 -5.764 1.00 91.12 71 SER A O 1
ATOM 562 N N . THR A 1 72 ? 0.729 -8.079 -4.688 1.00 90.81 72 THR A N 1
ATOM 563 C CA . THR A 1 72 ? 0.437 -7.162 -5.795 1.00 90.81 72 THR A CA 1
ATOM 564 C C . THR A 1 72 ? 1.636 -6.270 -6.074 1.00 90.81 72 THR A C 1
ATOM 566 O O . THR A 1 72 ? 2.061 -6.177 -7.219 1.00 90.81 72 THR A O 1
ATOM 569 N N . TYR A 1 73 ? 2.251 -5.701 -5.035 1.00 87.38 73 TYR A N 1
ATOM 570 C CA . TYR A 1 73 ? 3.471 -4.913 -5.191 1.00 87.38 73 TYR A CA 1
ATOM 571 C C . TYR A 1 73 ? 4.608 -5.704 -5.846 1.00 87.38 73 TYR A C 1
ATOM 573 O O . TYR A 1 73 ? 5.175 -5.248 -6.835 1.00 87.38 73 TYR A O 1
ATOM 581 N N . MET A 1 74 ? 4.908 -6.905 -5.345 1.00 87.75 74 MET A N 1
ATOM 582 C CA . MET A 1 74 ? 5.957 -7.760 -5.916 1.00 87.75 74 MET A CA 1
ATOM 583 C C . MET A 1 74 ? 5.658 -8.137 -7.372 1.00 87.75 74 MET A C 1
ATOM 585 O O . MET A 1 74 ? 6.552 -8.116 -8.214 1.00 87.75 74 MET A O 1
ATOM 589 N N . ASN A 1 75 ? 4.396 -8.426 -7.693 1.00 89.44 75 ASN A N 1
ATOM 590 C CA . ASN A 1 75 ? 3.985 -8.743 -9.057 1.00 89.44 75 ASN A CA 1
ATOM 591 C C . ASN A 1 75 ? 4.156 -7.552 -10.006 1.00 89.44 75 ASN A C 1
ATOM 593 O O . ASN A 1 75 ? 4.599 -7.743 -11.136 1.00 89.44 75 ASN A O 1
ATOM 597 N N . GLU A 1 76 ? 3.833 -6.332 -9.569 1.00 87.81 76 GLU A N 1
ATOM 598 C CA . GLU A 1 76 ? 4.050 -5.136 -10.390 1.00 87.81 76 GLU A CA 1
ATOM 599 C C . GLU A 1 7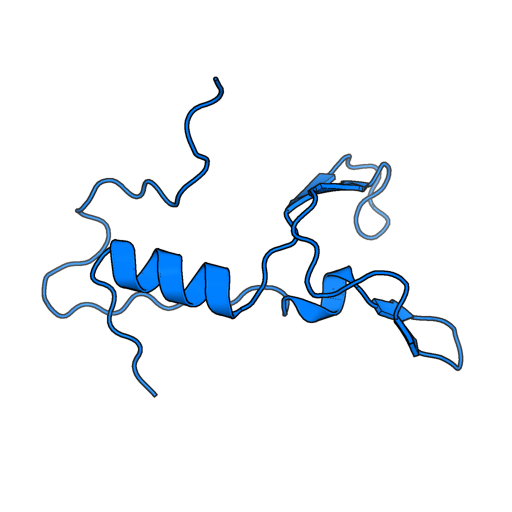6 ? 5.542 -4.822 -10.571 1.00 87.81 76 GLU A C 1
ATOM 601 O O . GLU A 1 76 ? 5.937 -4.413 -11.658 1.00 87.81 76 GLU A O 1
ATOM 606 N N . LEU A 1 77 ? 6.387 -5.075 -9.565 1.00 85.25 77 LEU A N 1
ATOM 607 C CA . LEU A 1 77 ? 7.846 -4.944 -9.701 1.00 85.25 77 LEU A CA 1
ATOM 608 C C . LEU A 1 77 ? 8.417 -5.949 -10.708 1.00 85.25 77 LEU A C 1
ATOM 610 O O . LEU A 1 77 ? 9.195 -5.574 -11.585 1.00 85.25 77 LEU A O 1
ATOM 614 N N . ASN A 1 78 ? 7.968 -7.203 -10.644 1.00 84.56 78 ASN A N 1
ATOM 615 C CA . ASN A 1 78 ? 8.365 -8.228 -11.608 1.00 84.56 78 ASN A CA 1
ATOM 616 C C . ASN A 1 78 ? 7.928 -7.876 -13.039 1.00 84.56 78 ASN A C 1
ATOM 618 O O . ASN A 1 78 ? 8.650 -8.165 -13.986 1.00 84.56 78 ASN A O 1
ATOM 622 N N . ARG A 1 79 ? 6.769 -7.225 -13.219 1.00 86.12 79 ARG A N 1
ATOM 623 C CA . ARG A 1 79 ? 6.289 -6.774 -14.540 1.00 86.12 79 ARG A CA 1
ATOM 624 C C . ARG A 1 79 ? 7.150 -5.686 -15.175 1.00 86.12 79 ARG A C 1
ATOM 626 O O . ARG A 1 79 ? 7.084 -5.522 -16.388 1.00 86.12 79 ARG A O 1
ATOM 633 N N . VAL A 1 80 ? 7.910 -4.937 -14.378 1.00 83.62 80 VAL A N 1
ATOM 634 C CA . VAL A 1 80 ? 8.828 -3.892 -14.858 1.00 83.62 80 VAL A CA 1
ATOM 635 C C . VAL A 1 80 ? 10.289 -4.358 -14.868 1.00 83.62 80 VAL A C 1
ATOM 637 O O . VAL A 1 80 ? 11.195 -3.527 -14.86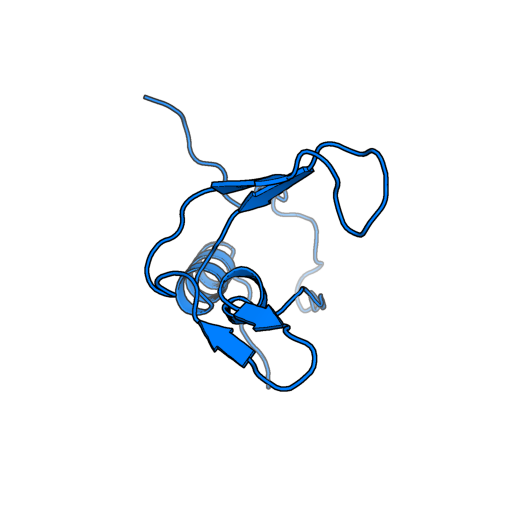6 1.00 83.62 80 VAL A O 1
ATOM 640 N N . ASP A 1 81 ? 10.514 -5.677 -14.865 1.00 77.44 81 ASP A N 1
ATOM 641 C CA . ASP A 1 81 ? 11.832 -6.327 -14.896 1.00 77.44 81 ASP A CA 1
ATOM 642 C C . ASP A 1 81 ? 12.773 -5.923 -13.743 1.00 77.44 81 ASP A C 1
ATOM 644 O O . ASP A 1 81 ? 14.000 -6.014 -13.847 1.00 77.44 81 ASP A O 1
ATOM 648 N N . LEU A 1 82 ? 12.215 -5.505 -12.601 1.00 78.38 82 LEU A N 1
ATOM 649 C CA . LEU A 1 82 ? 12.986 -5.297 -11.378 1.00 78.38 82 LEU A CA 1
ATOM 650 C C . LEU A 1 82 ? 13.100 -6.619 -10.617 1.00 78.38 82 LEU A C 1
ATOM 652 O O . LEU A 1 82 ? 12.116 -7.140 -10.100 1.00 78.38 82 LEU A O 1
ATOM 656 N N . GLN A 1 83 ? 14.321 -7.148 -10.525 1.00 78.56 83 GLN A N 1
ATOM 657 C CA . GLN A 1 83 ? 14.602 -8.338 -9.723 1.00 78.56 83 GLN A CA 1
ATOM 658 C C . GLN A 1 83 ? 14.695 -7.977 -8.240 1.00 78.56 83 GLN A C 1
ATOM 660 O O . GLN A 1 83 ? 15.440 -7.070 -7.858 1.00 78.56 83 GLN A O 1
ATOM 665 N N . LEU A 1 84 ? 13.976 -8.728 -7.406 1.00 71.12 84 LEU A N 1
ATOM 666 C CA . LEU A 1 84 ? 14.112 -8.659 -5.956 1.00 71.12 84 LEU A CA 1
ATOM 667 C C . LEU A 1 84 ? 15.496 -9.183 -5.550 1.00 71.12 84 LEU A C 1
ATOM 669 O O . LEU A 1 84 ? 15.940 -10.226 -6.032 1.00 71.12 84 LEU A O 1
ATOM 673 N N . ARG A 1 85 ? 16.174 -8.446 -4.672 1.00 73.25 85 ARG A N 1
ATOM 674 C CA . ARG A 1 85 ? 17.428 -8.860 -4.039 1.00 73.25 85 ARG A CA 1
ATOM 675 C C . ARG A 1 85 ? 17.236 -8.840 -2.529 1.00 73.25 85 ARG A C 1
ATOM 677 O O . ARG A 1 85 ? 16.642 -7.889 -2.022 1.00 73.25 85 ARG A O 1
ATOM 684 N N . GLU A 1 86 ? 17.704 -9.895 -1.872 1.00 63.38 86 GLU A N 1
ATOM 685 C CA . GLU A 1 86 ? 17.780 -10.012 -0.409 1.00 63.38 86 GLU A CA 1
ATOM 686 C C . GLU A 1 86 ? 19.052 -9.351 0.133 1.00 63.38 86 GLU A C 1
ATOM 688 O O . GLU A 1 86 ? 20.088 -9.389 -0.577 1.00 63.38 86 GLU A O 1
#